Protein AF-A0A3C0IFG2-F1 (afdb_monomer_lite)

pLDDT: mean 74.78, std 10.71, range [42.38, 89.12]

Radius of gyration: 15.53 Å; chains: 1; bounding box: 32×41×39 Å

Foldseek 3Di:
DDDLVVLLVVLLVDQDDVSLQVNLVSCVVVVNDQVSVLSSVVSLLVSCCCVVVVPLVVVLPDPPQPDPVVVVVSVVSVCVRAVFPDWDWDDDPLETEIETEGADPVDQDWDKHKDWDCVCVSSHSGTYIYIYTYHDDDDD

Secondary structure (DSSP, 8-state):
---HHHHHHHHTTS-SHHHHHHHHHHHHHTT--HHHHHHHHHHHHHHHHHHH-TTHHHHTTSS----HHHHHHHHHHHTTTS-EEEEEEEEETTEEEEEEEE--TT--SPEEEEEE-GGGBTTBSSEEEEEEEESSPPP-

Sequence (140 aa):
MPKPEETIRLLLEEADWENCHLLAHLLRGMNYPKAYLKLFFERLTRLYFQEFMPDMGYHRFGCTLMDRMTFELIFKKMNEFFTVHYTQVEYANDTLTLLHGIFCEENNQTLQIDTSFDDFNGLLYPTLQVQFIIGQIPQS

Structure (mmCIF, N/CA/C/O backbone):
data_AF-A0A3C0IFG2-F1
#
_entry.id   AF-A0A3C0IFG2-F1
#
loop_
_atom_site.group_PDB
_atom_site.id
_atom_site.type_symbol
_atom_site.label_atom_id
_atom_site.label_alt_id
_atom_site.label_comp_id
_atom_site.label_asym_id
_atom_site.label_entity_id
_atom_site.label_seq_id
_atom_site.pdbx_PDB_ins_code
_atom_site.Cartn_x
_atom_site.Cartn_y
_atom_site.Cartn_z
_atom_site.occupancy
_atom_site.B_iso_or_equiv
_atom_site.auth_seq_id
_atom_site.auth_comp_id
_atom_site.auth_asym_id
_atom_site.auth_atom_id
_atom_site.pdbx_PDB_model_num
ATOM 1 N N . MET A 1 1 ? -0.069 24.812 17.533 1.00 48.47 1 MET A N 1
ATOM 2 C CA . MET A 1 1 ? 0.139 23.435 17.042 1.00 48.47 1 MET A CA 1
ATOM 3 C C . MET A 1 1 ? -0.496 23.347 15.665 1.00 48.47 1 MET A C 1
ATOM 5 O O . MET A 1 1 ? -1.622 23.829 15.553 1.00 48.47 1 MET A O 1
ATOM 9 N N . PRO A 1 2 ? 0.209 22.843 14.637 1.00 60.44 2 PRO A N 1
ATOM 10 C CA . PRO A 1 2 ? -0.395 22.597 13.328 1.00 60.44 2 PRO A CA 1
ATOM 11 C C . PRO A 1 2 ? -1.580 21.639 13.477 1.00 60.44 2 PRO A C 1
ATOM 13 O O . PRO A 1 2 ? -1.603 20.805 14.390 1.00 60.44 2 PRO A O 1
ATOM 16 N N . LYS A 1 3 ? -2.592 21.793 12.622 1.00 80.25 3 LYS A N 1
ATOM 17 C CA . LYS A 1 3 ? -3.727 20.863 12.617 1.00 80.25 3 LYS A CA 1
ATOM 18 C C . LYS A 1 3 ? -3.224 19.481 12.175 1.00 80.25 3 LYS A C 1
ATOM 20 O O . LYS A 1 3 ? -2.371 19.430 11.291 1.00 80.25 3 LYS A O 1
ATOM 25 N N . PRO A 1 4 ? -3.758 18.369 12.712 1.00 77.62 4 PRO A N 1
ATOM 26 C CA . PRO A 1 4 ? -3.339 17.020 12.316 1.00 77.62 4 PRO A CA 1
ATOM 27 C C . PRO A 1 4 ? -3.334 16.801 10.793 1.00 77.62 4 PRO A C 1
ATOM 29 O O . PRO A 1 4 ? -2.444 16.156 10.255 1.00 77.62 4 PRO A O 1
ATOM 32 N N . GLU A 1 5 ? -4.283 17.416 10.091 1.00 81.94 5 GLU A N 1
ATOM 33 C CA . GLU A 1 5 ? -4.448 17.368 8.633 1.00 81.94 5 GLU A CA 1
ATOM 34 C C . GLU A 1 5 ? -3.285 18.031 7.871 1.00 81.94 5 GLU A C 1
ATOM 36 O O . GLU A 1 5 ? -2.903 17.581 6.792 1.00 81.94 5 GLU A O 1
ATOM 41 N N . GLU A 1 6 ? -2.718 19.100 8.431 1.00 85.06 6 GLU A N 1
ATOM 42 C CA . GLU A 1 6 ? -1.582 19.834 7.867 1.00 85.06 6 GLU A CA 1
ATOM 43 C C . GLU A 1 6 ? -0.287 19.041 8.061 1.00 85.06 6 GLU A C 1
ATOM 45 O O . GLU A 1 6 ? 0.483 18.876 7.119 1.00 85.06 6 GLU A O 1
ATOM 50 N N . THR A 1 7 ? -0.107 18.442 9.242 1.00 84.75 7 THR A N 1
ATOM 51 C CA . THR A 1 7 ? 1.004 17.521 9.514 1.00 84.75 7 THR A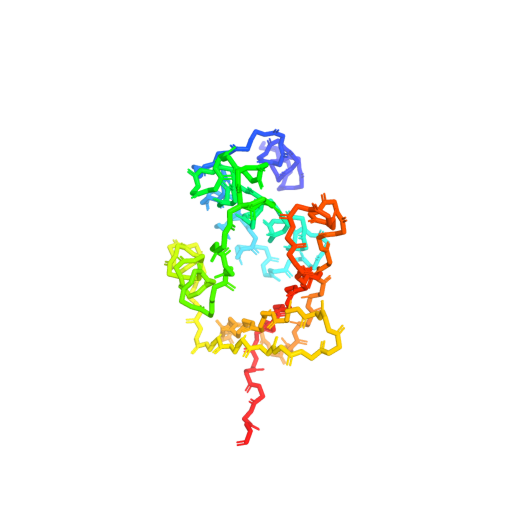 CA 1
ATOM 52 C C . THR A 1 7 ? 0.957 16.299 8.597 1.00 84.75 7 THR A C 1
ATOM 54 O O . THR A 1 7 ? 1.978 15.923 8.034 1.00 84.75 7 THR A O 1
ATOM 57 N N . ILE A 1 8 ? -0.223 15.700 8.389 1.00 85.94 8 ILE A N 1
ATOM 58 C CA . ILE A 1 8 ? -0.387 14.569 7.463 1.00 85.94 8 ILE A CA 1
ATOM 59 C C . ILE A 1 8 ? 0.029 14.957 6.044 1.00 85.94 8 ILE A C 1
ATOM 61 O O . ILE A 1 8 ? 0.716 14.185 5.382 1.00 85.94 8 ILE A O 1
ATOM 65 N N . ARG A 1 9 ? -0.367 16.144 5.571 1.00 85.06 9 ARG A N 1
ATOM 66 C CA . ARG A 1 9 ? 0.021 16.622 4.239 1.00 85.06 9 ARG A CA 1
ATOM 67 C C . ARG A 1 9 ? 1.533 16.746 4.092 1.00 85.06 9 ARG A C 1
ATOM 69 O O . ARG A 1 9 ? 2.056 16.227 3.118 1.00 85.06 9 ARG A O 1
ATOM 76 N N . LEU A 1 10 ? 2.211 17.345 5.069 1.00 86.50 10 LEU A N 1
ATOM 77 C CA . LEU A 1 10 ? 3.671 17.480 5.057 1.00 86.50 10 LEU A CA 1
ATOM 78 C C . LEU A 1 10 ? 4.370 16.111 5.045 1.00 86.50 10 LEU A C 1
ATOM 80 O O . LEU A 1 10 ? 5.267 15.880 4.244 1.00 86.50 10 LEU A O 1
ATOM 84 N N . LEU A 1 11 ? 3.905 15.157 5.858 1.00 86.75 11 LEU A N 1
ATOM 85 C CA . LEU A 1 11 ? 4.453 13.790 5.872 1.00 86.75 11 LEU A CA 1
ATOM 86 C C . LEU A 1 11 ? 4.184 13.024 4.563 1.00 86.75 11 LEU A C 1
ATOM 88 O O . LEU A 1 11 ? 4.903 12.088 4.217 1.00 86.75 11 LEU A O 1
ATOM 92 N N . LEU A 1 12 ? 3.150 13.417 3.816 1.00 82.62 12 LEU A N 1
ATOM 93 C CA . LEU A 1 12 ? 2.854 12.902 2.480 1.00 82.62 12 LEU A CA 1
ATOM 94 C C . LEU A 1 12 ? 3.670 13.594 1.369 1.00 82.62 12 LEU A C 1
ATOM 96 O O . LEU A 1 12 ? 3.577 13.16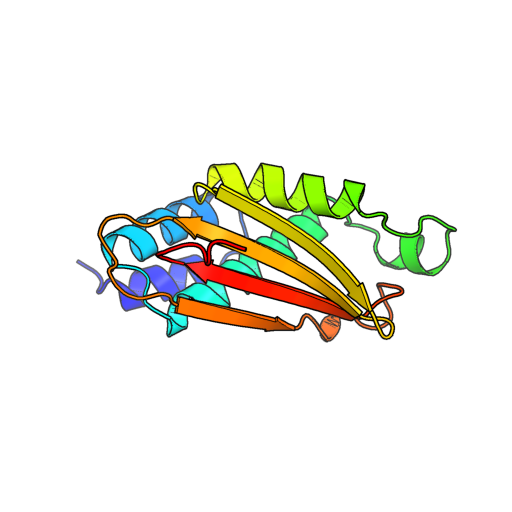8 0.217 1.00 82.62 12 LEU A O 1
ATOM 100 N N . GLU A 1 13 ? 4.502 14.596 1.656 1.00 82.44 13 GLU A N 1
ATOM 101 C CA . GLU A 1 13 ? 5.355 15.240 0.643 1.00 82.44 13 GLU A CA 1
ATOM 102 C C . GLU A 1 13 ? 6.692 14.500 0.453 1.00 82.44 13 GLU A C 1
ATOM 104 O O . GLU A 1 13 ? 7.088 14.257 -0.684 1.00 82.44 13 GLU A O 1
ATOM 109 N N . GLU A 1 14 ? 7.317 13.994 1.522 1.00 79.8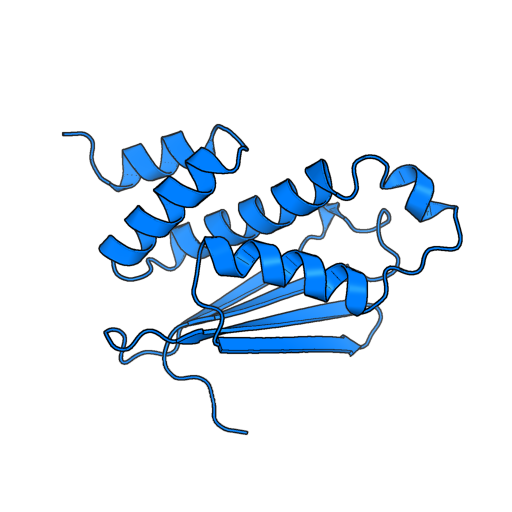8 14 GLU A N 1
ATOM 110 C CA . GLU A 1 14 ? 8.629 13.312 1.471 1.00 79.88 14 GLU A CA 1
ATOM 111 C C . GLU A 1 14 ? 8.555 11.779 1.600 1.00 79.88 14 GLU A C 1
ATOM 113 O O . GLU A 1 14 ? 8.003 11.232 2.561 1.00 79.88 14 GLU A O 1
ATOM 118 N N . ALA A 1 15 ? 8.971 11.065 0.550 1.00 72.81 15 ALA A N 1
ATOM 119 C CA . ALA A 1 15 ? 8.792 9.618 0.441 1.00 72.81 15 ALA A CA 1
ATOM 120 C C . ALA A 1 15 ? 9.940 8.870 1.129 1.00 72.81 15 ALA A C 1
ATOM 122 O O . ALA A 1 15 ? 10.879 8.421 0.478 1.00 72.81 15 ALA A O 1
ATOM 123 N N . ASP A 1 16 ? 9.844 8.735 2.448 1.00 86.00 16 ASP A N 1
ATOM 124 C CA . ASP A 1 16 ? 10.780 7.968 3.267 1.00 86.00 16 ASP A CA 1
ATOM 125 C C . ASP A 1 16 ? 10.063 7.193 4.387 1.00 86.00 16 ASP A C 1
ATOM 127 O O . ASP A 1 16 ? 8.877 7.390 4.686 1.00 86.00 16 ASP A O 1
ATOM 131 N N . TRP A 1 17 ? 10.797 6.260 4.991 1.00 84.38 17 TRP A N 1
ATOM 132 C CA . TRP A 1 17 ? 10.260 5.340 5.989 1.00 84.38 17 TRP A CA 1
ATOM 133 C C . TRP A 1 17 ? 9.959 6.001 7.330 1.00 84.38 17 TRP A C 1
ATOM 135 O O . TRP A 1 17 ? 9.018 5.587 8.006 1.00 84.38 17 TRP A O 1
ATOM 145 N N . GLU A 1 18 ? 10.716 7.025 7.718 1.00 87.69 18 GLU A N 1
ATOM 146 C CA . GLU A 1 18 ? 10.506 7.732 8.982 1.00 87.69 18 GLU A CA 1
ATOM 147 C C . GLU A 1 18 ? 9.183 8.501 8.937 1.00 87.69 18 GLU A C 1
ATOM 149 O O . GLU A 1 18 ? 8.341 8.362 9.830 1.00 87.69 18 GLU A O 1
ATOM 154 N N . ASN A 1 19 ? 8.925 9.196 7.830 1.00 88.38 19 ASN A N 1
ATOM 155 C CA . ASN A 1 19 ? 7.658 9.871 7.594 1.00 88.38 19 ASN A CA 1
ATOM 156 C C . ASN A 1 19 ? 6.483 8.888 7.489 1.00 88.38 19 ASN A C 1
ATOM 158 O O . ASN A 1 19 ? 5.396 9.178 7.998 1.00 88.38 19 ASN A O 1
ATOM 162 N N . CYS A 1 20 ? 6.689 7.687 6.934 1.00 87.00 20 CYS A N 1
ATOM 163 C CA . CYS A 1 20 ? 5.678 6.625 6.970 1.00 87.00 20 CYS A CA 1
ATOM 164 C C . CYS A 1 20 ? 5.379 6.148 8.404 1.00 87.00 20 CYS A C 1
ATOM 166 O O . CYS A 1 20 ? 4.210 5.961 8.749 1.00 87.00 20 CYS A O 1
ATOM 168 N N . HIS A 1 21 ? 6.391 5.996 9.266 1.00 85.81 21 HIS A N 1
ATOM 169 C CA . HIS A 1 21 ? 6.191 5.645 10.679 1.00 85.81 21 HIS A CA 1
ATOM 170 C C . HIS A 1 21 ? 5.389 6.718 11.418 1.00 85.81 21 HIS A C 1
ATOM 172 O O . HIS A 1 21 ? 4.397 6.410 12.086 1.00 85.81 21 HIS A O 1
ATOM 178 N N . LEU A 1 22 ? 5.778 7.984 11.268 1.00 89.12 22 LEU A N 1
ATOM 179 C CA . LEU A 1 22 ? 5.086 9.113 11.890 1.00 89.12 22 LEU A CA 1
ATOM 180 C C . LEU A 1 22 ? 3.632 9.212 11.416 1.00 89.12 22 LEU A C 1
ATOM 182 O O . LEU A 1 22 ? 2.719 9.392 12.227 1.00 89.12 22 LEU A O 1
ATOM 186 N N . LEU A 1 23 ? 3.402 9.028 10.116 1.00 88.69 23 LEU A N 1
ATOM 187 C CA . LEU A 1 23 ? 2.068 9.052 9.536 1.00 88.69 23 LEU A CA 1
ATOM 188 C C . LEU A 1 23 ? 1.204 7.896 10.062 1.00 88.69 23 LEU A C 1
ATOM 190 O O . LEU A 1 23 ? 0.064 8.131 10.454 1.00 88.69 23 LEU A O 1
ATOM 194 N N . ALA A 1 24 ? 1.742 6.678 10.175 1.00 86.62 24 ALA A N 1
ATOM 195 C CA . ALA A 1 24 ? 1.022 5.539 10.752 1.00 86.62 24 ALA A CA 1
ATOM 196 C C . ALA A 1 24 ? 0.565 5.806 12.199 1.00 86.62 24 ALA A C 1
ATOM 198 O O . ALA A 1 24 ? -0.595 5.557 12.545 1.00 86.62 24 ALA A O 1
ATOM 199 N N . HIS A 1 25 ? 1.437 6.388 13.031 1.00 86.75 25 HIS A N 1
ATOM 200 C CA . HIS A 1 25 ? 1.092 6.773 14.401 1.00 86.75 25 HIS A CA 1
ATOM 201 C C . HIS A 1 25 ? -0.016 7.831 14.460 1.00 86.75 25 HIS A C 1
ATOM 203 O O . HIS A 1 25 ? -0.949 7.696 15.257 1.00 86.75 25 HIS A O 1
ATOM 209 N N . LEU A 1 26 ? 0.047 8.856 13.604 1.00 88.88 26 LEU A N 1
ATOM 210 C 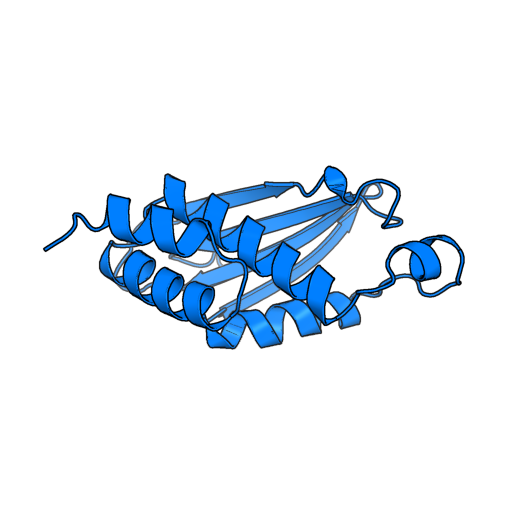CA . LEU A 1 26 ? -0.987 9.891 13.528 1.00 88.88 26 LEU A CA 1
ATOM 211 C C . LEU A 1 26 ? -2.332 9.319 13.076 1.00 88.88 26 LEU A C 1
ATOM 213 O O . LEU A 1 26 ? -3.357 9.603 13.693 1.00 88.88 26 LEU A O 1
ATOM 217 N N . LEU A 1 27 ? -2.337 8.477 12.040 1.00 86.56 27 LEU A N 1
ATOM 218 C CA . LEU A 1 27 ? -3.558 7.859 11.522 1.00 86.56 27 LEU A CA 1
ATOM 219 C C . LEU A 1 27 ? -4.221 6.949 12.553 1.00 86.56 27 LEU A C 1
ATOM 221 O O . LEU A 1 27 ? -5.444 6.982 12.686 1.00 86.56 27 LEU A O 1
ATOM 225 N N . ARG A 1 28 ? -3.427 6.199 13.326 1.00 82.19 28 ARG A N 1
ATOM 226 C CA . ARG A 1 28 ? -3.931 5.426 14.465 1.00 82.19 28 ARG A CA 1
ATOM 227 C C . ARG A 1 28 ? -4.553 6.336 15.525 1.00 82.19 28 ARG A C 1
ATOM 229 O O . ARG A 1 28 ? -5.675 6.082 15.946 1.00 82.19 28 ARG A O 1
ATOM 236 N N . GLY A 1 29 ? -3.869 7.414 15.918 1.00 83.06 29 GLY A N 1
ATOM 237 C CA . GLY A 1 29 ? -4.388 8.383 16.895 1.00 83.06 29 GLY A CA 1
ATOM 238 C C . GLY A 1 29 ? -5.660 9.112 16.440 1.00 83.06 29 GLY A C 1
ATOM 239 O O . GLY A 1 29 ? -6.441 9.568 17.269 1.00 83.06 29 GLY A O 1
ATOM 240 N N . MET A 1 30 ? -5.894 9.192 15.129 1.00 85.12 30 MET A N 1
ATOM 241 C CA . MET A 1 30 ? -7.098 9.769 14.520 1.00 85.12 30 MET A CA 1
ATOM 242 C C . MET A 1 30 ? -8.205 8.741 14.242 1.00 85.12 30 MET A C 1
ATOM 244 O O . MET A 1 30 ? -9.181 9.072 13.568 1.00 85.12 30 MET A O 1
ATOM 248 N N . ASN A 1 31 ? -8.060 7.508 14.731 1.00 79.50 31 ASN A N 1
ATOM 249 C CA . ASN A 1 31 ? -8.968 6.396 14.464 1.00 79.50 31 ASN A CA 1
ATOM 250 C C . ASN A 1 31 ? -9.200 6.151 12.962 1.00 79.50 31 ASN A C 1
ATOM 252 O O . ASN A 1 31 ? -10.332 6.055 12.488 1.00 79.50 31 ASN A O 1
ATOM 256 N N . TYR A 1 32 ? -8.107 6.027 12.208 1.00 79.44 32 TYR A N 1
ATOM 257 C CA . TYR A 1 32 ? -8.127 5.465 10.856 1.00 79.44 32 TYR A CA 1
ATOM 258 C C . TYR A 1 32 ? -9.010 6.247 9.856 1.00 79.44 32 TYR A C 1
ATOM 260 O O . TYR A 1 32 ? -9.904 5.677 9.224 1.00 79.44 32 TYR A O 1
ATOM 268 N N . PRO A 1 33 ? -8.764 7.557 9.644 1.00 83.75 33 PRO A N 1
ATOM 269 C CA . PRO A 1 33 ? -9.522 8.348 8.678 1.00 83.75 33 PRO A CA 1
ATOM 270 C C . PRO A 1 33 ? -9.309 7.828 7.244 1.00 83.75 33 PRO A C 1
ATOM 272 O O . PRO A 1 33 ? -8.215 7.927 6.682 1.00 83.75 33 PRO A O 1
ATOM 275 N N . LYS A 1 34 ? -10.381 7.310 6.623 1.00 81.31 34 LYS A N 1
ATOM 276 C CA . LYS A 1 34 ? -10.346 6.626 5.311 1.00 81.31 34 LYS A CA 1
ATOM 277 C C . LYS A 1 34 ? -9.634 7.421 4.210 1.00 81.31 34 LYS A C 1
ATOM 279 O O . LYS A 1 34 ? -8.898 6.838 3.419 1.00 81.31 34 LYS A O 1
ATOM 284 N N . ALA A 1 35 ? -9.827 8.742 4.175 1.00 83.62 35 ALA A N 1
ATOM 285 C CA . ALA A 1 35 ? -9.228 9.619 3.166 1.00 83.62 35 ALA A CA 1
ATOM 286 C C . ALA A 1 35 ? -7.689 9.598 3.188 1.00 83.62 35 ALA A C 1
ATOM 288 O O . ALA A 1 35 ? -7.064 9.635 2.132 1.00 83.62 35 ALA A O 1
ATOM 289 N N . TYR A 1 36 ? -7.082 9.505 4.373 1.00 85.69 36 TYR A N 1
ATOM 290 C CA . TYR A 1 36 ? -5.627 9.519 4.522 1.00 85.69 36 TYR A CA 1
ATOM 291 C C . TYR A 1 36 ? -5.017 8.119 4.515 1.00 85.69 36 TYR A C 1
ATOM 293 O O . TYR A 1 36 ? -3.876 7.960 4.096 1.00 85.69 36 TYR A O 1
ATOM 301 N N . LEU A 1 37 ? -5.774 7.094 4.917 1.00 83.69 37 LEU A N 1
ATOM 302 C CA . LEU A 1 37 ? -5.284 5.716 4.884 1.00 83.69 37 LEU A CA 1
ATOM 303 C C . LEU A 1 37 ? -5.010 5.213 3.475 1.00 83.69 37 LEU A C 1
ATOM 305 O O . LEU A 1 37 ? -3.994 4.562 3.259 1.00 83.69 37 LEU A O 1
ATOM 309 N N . LYS A 1 38 ? -5.878 5.546 2.513 1.00 85.12 38 LYS A N 1
ATOM 310 C CA . LYS A 1 38 ? -5.634 5.199 1.110 1.00 85.12 38 LYS A CA 1
ATOM 311 C C . LYS A 1 38 ? -4.294 5.769 0.628 1.00 85.12 38 LYS A C 1
ATOM 313 O O . LYS A 1 38 ? -3.469 5.026 0.109 1.00 85.12 38 LYS A O 1
ATOM 318 N N . LEU A 1 39 ? -4.061 7.059 0.885 1.00 86.50 39 LEU A N 1
ATOM 319 C CA . LEU A 1 39 ? -2.824 7.756 0.512 1.00 86.50 39 LEU A CA 1
ATOM 320 C C . LEU A 1 39 ? -1.595 7.173 1.216 1.00 86.50 39 LEU A C 1
ATOM 322 O O . LEU A 1 39 ? -0.539 7.018 0.608 1.00 86.50 39 LEU A O 1
ATOM 326 N N . PHE A 1 40 ? -1.735 6.836 2.498 1.00 86.06 40 PHE A N 1
ATOM 327 C CA . PHE A 1 40 ? -0.675 6.206 3.269 1.00 86.06 40 PHE A CA 1
ATOM 328 C C . PHE A 1 40 ? -0.281 4.844 2.681 1.00 86.06 40 PHE A C 1
ATOM 330 O O . PHE A 1 40 ? 0.901 4.601 2.449 1.00 86.06 40 PHE A O 1
ATOM 337 N N . PHE A 1 41 ? -1.251 3.973 2.394 1.00 82.00 41 PHE A N 1
ATOM 338 C CA . PHE A 1 41 ? -0.959 2.657 1.833 1.00 82.00 41 PHE A CA 1
ATOM 339 C C . PHE A 1 41 ? -0.394 2.740 0.414 1.00 82.00 41 PHE A C 1
ATOM 341 O O . PHE A 1 41 ? 0.578 2.054 0.115 1.00 82.00 41 PHE A O 1
ATOM 348 N N . GLU A 1 42 ? -0.933 3.624 -0.433 1.00 84.19 42 GLU A N 1
ATOM 349 C CA . GLU A 1 42 ? -0.360 3.921 -1.751 1.00 84.19 42 GLU A CA 1
ATOM 350 C C . GLU A 1 42 ? 1.120 4.293 -1.647 1.00 84.19 42 GLU A C 1
ATOM 352 O O . GLU A 1 42 ? 1.960 3.755 -2.371 1.00 84.19 42 GLU A O 1
ATOM 357 N N . ARG A 1 43 ? 1.451 5.192 -0.717 1.00 85.62 43 ARG A N 1
ATOM 358 C CA . ARG A 1 43 ? 2.828 5.618 -0.479 1.00 85.62 43 ARG A CA 1
ATOM 359 C C . ARG A 1 43 ? 3.705 4.470 0.003 1.00 85.62 43 ARG A C 1
ATOM 361 O O . ARG A 1 43 ? 4.778 4.272 -0.554 1.00 85.62 43 ARG A O 1
ATOM 368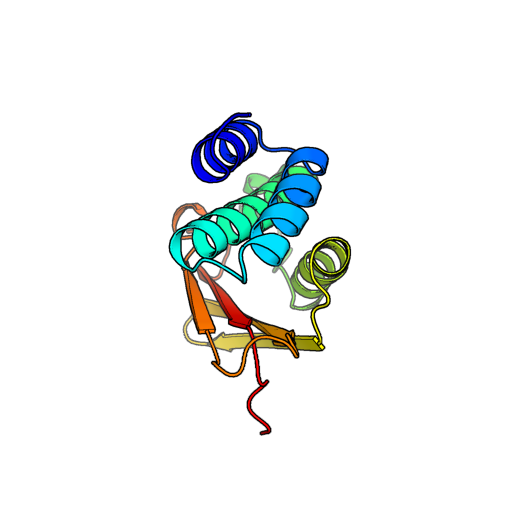 N N . LEU A 1 44 ? 3.254 3.726 1.008 1.00 82.81 44 LEU A N 1
ATOM 369 C CA . LEU A 1 44 ? 4.015 2.634 1.608 1.00 82.81 44 LEU A CA 1
ATOM 370 C C . LEU A 1 44 ? 4.365 1.562 0.569 1.00 82.81 44 LEU A C 1
ATOM 372 O O . LEU A 1 44 ? 5.514 1.135 0.476 1.00 82.81 44 LEU A O 1
ATOM 376 N N . THR A 1 45 ? 3.390 1.175 -0.258 1.00 79.88 45 THR A N 1
ATOM 377 C CA . THR A 1 45 ? 3.600 0.220 -1.349 1.00 79.88 45 THR A CA 1
ATOM 378 C C . THR A 1 45 ? 4.600 0.758 -2.376 1.00 79.88 45 THR A C 1
ATOM 380 O O . THR A 1 45 ? 5.513 0.036 -2.767 1.00 79.88 45 THR A O 1
ATOM 383 N N . ARG A 1 46 ? 4.494 2.032 -2.781 1.00 81.25 46 ARG A N 1
ATOM 384 C CA . ARG A 1 46 ? 5.442 2.659 -3.724 1.00 81.25 46 ARG A CA 1
ATOM 385 C C . ARG A 1 46 ? 6.862 2.727 -3.179 1.00 81.25 46 ARG A C 1
ATOM 387 O O . ARG A 1 46 ? 7.792 2.387 -3.903 1.00 81.25 46 ARG A O 1
ATOM 394 N N . LEU A 1 47 ? 7.017 3.157 -1.929 1.00 82.19 47 LEU A N 1
ATOM 395 C CA . LEU A 1 47 ? 8.315 3.282 -1.274 1.00 82.19 47 LEU A CA 1
ATOM 396 C C . LEU A 1 47 ? 9.021 1.925 -1.198 1.00 82.19 47 LEU A C 1
ATOM 398 O O . LEU A 1 47 ? 10.207 1.827 -1.502 1.00 82.19 47 LEU A O 1
ATOM 402 N N . TYR A 1 48 ? 8.268 0.862 -0.903 1.00 78.56 48 TYR A N 1
ATOM 403 C CA . TYR A 1 48 ? 8.805 -0.490 -0.954 1.00 78.56 48 TYR A CA 1
ATOM 404 C C . TYR A 1 48 ? 9.308 -0.851 -2.356 1.00 78.56 48 TYR A C 1
ATOM 406 O O . TYR A 1 48 ? 10.440 -1.307 -2.506 1.00 78.56 48 TYR A O 1
ATOM 414 N N . PHE A 1 49 ? 8.487 -0.655 -3.393 1.00 76.38 49 PHE A N 1
ATOM 415 C CA . PHE A 1 49 ? 8.909 -0.965 -4.761 1.00 76.38 49 PHE A CA 1
ATOM 416 C C . PHE A 1 49 ? 10.139 -0.154 -5.178 1.00 76.38 49 PHE A C 1
ATOM 418 O O . PHE A 1 49 ? 11.003 -0.682 -5.864 1.00 76.38 49 PHE A O 1
ATOM 425 N N . GLN A 1 50 ? 10.264 1.096 -4.735 1.00 78.12 50 GLN A N 1
ATOM 426 C CA . GLN A 1 50 ? 11.445 1.913 -5.013 1.00 78.12 50 GLN A CA 1
ATOM 427 C C . GLN A 1 50 ? 12.715 1.378 -4.339 1.00 78.12 50 GLN A C 1
ATOM 429 O O . GLN A 1 50 ? 13.762 1.340 -4.981 1.00 78.12 50 GLN A O 1
ATOM 434 N N . GLU A 1 51 ? 12.646 0.961 -3.073 1.00 77.12 51 GLU A N 1
ATOM 435 C CA . GLU A 1 51 ? 13.825 0.481 -2.340 1.00 77.12 51 GLU A CA 1
ATOM 436 C C . GLU A 1 51 ? 14.239 -0.935 -2.755 1.00 77.12 51 GLU A C 1
ATOM 438 O O . GLU A 1 51 ? 15.423 -1.210 -2.952 1.00 77.12 51 GLU A O 1
ATOM 443 N N . PHE A 1 52 ? 13.270 -1.838 -2.894 1.00 71.50 52 PHE A N 1
ATOM 444 C CA . PHE A 1 52 ? 13.533 -3.266 -3.084 1.00 71.50 52 PHE A CA 1
ATOM 445 C C . PHE A 1 52 ? 13.411 -3.718 -4.541 1.00 71.50 52 PHE A C 1
ATOM 447 O O . PHE A 1 52 ? 13.865 -4.811 -4.877 1.00 71.50 52 PHE A O 1
ATOM 454 N N . MET A 1 53 ? 12.837 -2.884 -5.414 1.00 70.69 53 MET A N 1
ATOM 455 C CA . MET A 1 53 ? 12.770 -3.110 -6.861 1.00 70.69 53 MET A CA 1
ATOM 456 C C . MET A 1 53 ? 13.209 -1.867 -7.665 1.00 70.69 53 MET A C 1
ATOM 458 O O . MET A 1 53 ? 12.471 -1.402 -8.538 1.00 70.69 53 MET A O 1
ATOM 462 N N . PRO A 1 54 ? 14.421 -1.327 -7.424 1.00 65.88 54 PRO A N 1
ATOM 463 C CA . PRO A 1 54 ? 14.883 -0.102 -8.080 1.00 65.88 54 PRO A CA 1
ATOM 464 C C . PRO A 1 54 ? 14.997 -0.241 -9.611 1.00 65.88 54 PRO A C 1
ATOM 466 O O . PRO A 1 54 ? 14.813 0.740 -10.328 1.00 65.88 54 PRO A O 1
ATOM 469 N N . ASP A 1 55 ? 15.214 -1.461 -10.122 1.00 65.12 55 ASP A N 1
ATOM 470 C CA . ASP A 1 55 ? 15.339 -1.773 -11.552 1.00 65.12 55 ASP A CA 1
ATOM 471 C C . ASP A 1 55 ? 14.116 -2.530 -12.106 1.00 65.12 55 ASP A C 1
ATOM 473 O O . ASP A 1 55 ? 14.226 -3.583 -12.739 1.00 65.12 55 ASP A O 1
ATOM 477 N N . MET A 1 56 ? 12.911 -1.982 -11.930 1.00 62.53 56 MET A N 1
ATOM 478 C CA . MET A 1 56 ? 11.679 -2.560 -12.505 1.00 62.53 56 MET A CA 1
ATOM 479 C C . MET A 1 56 ? 11.757 -2.794 -14.026 1.00 62.53 56 MET A C 1
ATOM 481 O O . MET A 1 56 ? 11.161 -3.733 -14.551 1.00 62.53 56 MET A O 1
ATOM 485 N N . GLY A 1 57 ? 12.556 -1.997 -14.746 1.00 57.03 57 GLY A N 1
ATOM 486 C CA . GLY A 1 57 ? 12.832 -2.207 -16.171 1.00 57.03 57 GLY A CA 1
ATOM 487 C C . GLY A 1 57 ? 13.624 -3.486 -16.479 1.00 57.03 57 GLY A C 1
ATOM 488 O O . GLY A 1 57 ? 13.423 -4.074 -17.538 1.00 57.03 57 GLY A O 1
ATOM 489 N N . TYR A 1 58 ? 14.477 -3.956 -15.564 1.00 57.88 58 TYR A N 1
ATOM 490 C CA . TYR A 1 58 ? 15.188 -5.233 -15.686 1.00 57.88 58 TYR A CA 1
ATOM 491 C C . TYR A 1 58 ? 14.234 -6.418 -15.473 1.00 57.88 58 TYR A C 1
ATOM 493 O O . TYR A 1 58 ? 14.263 -7.391 -16.229 1.00 57.88 58 TYR A O 1
ATOM 501 N N . HIS A 1 59 ? 13.309 -6.291 -14.518 1.00 55.50 59 HIS A N 1
ATOM 502 C CA . HIS A 1 59 ? 12.258 -7.281 -14.255 1.00 55.50 59 HIS A CA 1
ATOM 503 C C . HIS A 1 59 ? 11.213 -7.386 -15.380 1.00 55.50 59 HIS A C 1
ATOM 505 O O . HIS A 1 59 ? 10.573 -8.423 -15.526 1.00 55.50 59 HIS A O 1
ATOM 511 N N . ARG A 1 60 ? 11.085 -6.359 -16.233 1.00 52.62 60 ARG A N 1
ATOM 512 C CA . ARG A 1 60 ? 10.230 -6.384 -17.433 1.00 52.62 60 ARG A CA 1
ATOM 513 C C . ARG A 1 60 ? 10.725 -7.355 -18.516 1.00 52.62 60 ARG A C 1
ATOM 515 O O . ARG A 1 60 ? 9.920 -7.846 -19.304 1.00 52.62 60 ARG A O 1
ATOM 522 N N . PHE A 1 61 ? 12.037 -7.602 -18.587 1.00 51.00 61 PHE A N 1
ATOM 523 C CA . PHE A 1 61 ? 12.665 -8.408 -19.647 1.00 51.00 61 PHE A CA 1
ATOM 524 C C . PHE A 1 61 ? 13.360 -9.678 -19.136 1.00 51.00 61 PHE A C 1
ATOM 526 O O . PHE A 1 61 ? 13.597 -10.598 -19.918 1.00 51.00 61 PHE A O 1
ATOM 533 N N . GLY A 1 62 ? 13.686 -9.747 -17.843 1.00 45.56 62 GLY A N 1
ATOM 534 C CA . GLY A 1 62 ? 14.236 -10.931 -17.191 1.00 45.56 62 GLY A CA 1
ATOM 535 C C . GLY A 1 62 ? 13.138 -11.782 -16.560 1.00 45.56 62 GLY A C 1
ATOM 536 O O . GLY A 1 62 ? 12.239 -11.263 -15.917 1.00 45.56 62 GLY A O 1
ATOM 537 N N . CYS A 1 63 ? 13.241 -13.101 -16.703 1.00 42.38 63 CYS A N 1
ATOM 538 C CA . CYS A 1 63 ? 12.323 -14.139 -16.220 1.00 42.38 63 CYS A CA 1
ATOM 539 C C . CYS A 1 63 ? 12.092 -14.211 -14.687 1.00 42.38 63 CYS A C 1
ATOM 541 O O . CYS A 1 63 ? 11.817 -15.292 -14.169 1.00 42.38 63 CYS A O 1
ATOM 543 N N . THR A 1 64 ? 12.211 -13.118 -13.932 1.00 49.53 64 THR A N 1
ATOM 544 C CA . THR A 1 64 ? 11.753 -13.056 -12.538 1.00 49.53 64 THR A CA 1
ATOM 545 C C . THR A 1 64 ? 10.275 -12.695 -12.539 1.00 49.53 64 THR A C 1
ATOM 547 O O . THR A 1 64 ? 9.888 -11.543 -12.374 1.00 49.53 64 THR A O 1
ATOM 550 N N . LEU A 1 65 ? 9.427 -13.705 -12.750 1.00 52.69 65 LEU A N 1
ATOM 551 C CA . LEU A 1 65 ? 8.039 -13.620 -12.308 1.00 52.69 65 LEU A CA 1
ATOM 552 C C . LEU A 1 65 ? 8.089 -13.265 -10.821 1.00 52.69 65 LEU A C 1
ATOM 554 O O . LEU A 1 65 ? 8.604 -14.060 -10.036 1.00 52.69 65 LEU A O 1
ATOM 558 N N . MET A 1 66 ? 7.628 -12.069 -10.447 1.00 59.28 66 MET A N 1
ATOM 559 C CA . MET A 1 66 ? 7.422 -11.753 -9.038 1.00 59.28 66 MET A CA 1
ATOM 560 C C . MET A 1 66 ? 6.448 -12.782 -8.491 1.00 59.28 66 MET A C 1
ATOM 562 O O . MET A 1 66 ? 5.264 -12.805 -8.837 1.00 59.28 66 MET A O 1
ATOM 566 N N . ASP A 1 67 ? 6.987 -13.687 -7.699 1.00 58.28 67 ASP A N 1
ATOM 567 C CA . ASP A 1 67 ? 6.225 -14.734 -7.071 1.00 58.28 67 ASP A CA 1
ATOM 568 C C . ASP A 1 67 ? 5.541 -14.195 -5.815 1.00 58.28 67 ASP A C 1
ATOM 570 O O . ASP A 1 67 ? 5.826 -13.108 -5.306 1.00 58.28 67 ASP A O 1
ATOM 574 N N . ARG A 1 68 ? 4.623 -14.994 -5.283 1.00 61.31 68 ARG A N 1
ATOM 575 C CA . ARG A 1 68 ? 3.941 -14.728 -4.016 1.00 61.31 68 ARG A CA 1
ATOM 576 C C . ARG A 1 68 ? 4.908 -14.340 -2.881 1.00 61.31 68 ARG A C 1
ATOM 578 O O . ARG A 1 68 ? 4.556 -13.506 -2.053 1.00 61.31 68 ARG A O 1
ATOM 585 N N . MET A 1 69 ? 6.117 -14.905 -2.863 1.00 64.69 69 MET A N 1
ATOM 586 C CA . MET A 1 69 ? 7.128 -14.663 -1.831 1.00 64.69 69 MET A CA 1
ATOM 587 C C . MET A 1 69 ? 7.660 -13.222 -1.857 1.00 64.69 69 MET A C 1
ATOM 589 O O . MET A 1 69 ? 7.881 -12.626 -0.804 1.00 64.69 69 MET A O 1
ATOM 593 N N . THR A 1 70 ? 7.801 -12.628 -3.045 1.00 67.31 70 THR A N 1
ATOM 594 C CA . THR A 1 70 ? 8.185 -11.213 -3.208 1.00 67.31 70 THR A CA 1
ATOM 595 C C . THR A 1 70 ? 7.187 -10.281 -2.519 1.00 67.31 70 THR A C 1
ATOM 597 O O . THR A 1 70 ? 7.570 -9.335 -1.829 1.00 67.31 70 THR A O 1
ATOM 600 N N . PHE A 1 71 ? 5.900 -10.594 -2.639 1.00 66.06 71 PHE A N 1
ATOM 601 C CA . PHE A 1 71 ? 4.833 -9.835 -2.000 1.00 66.06 71 PH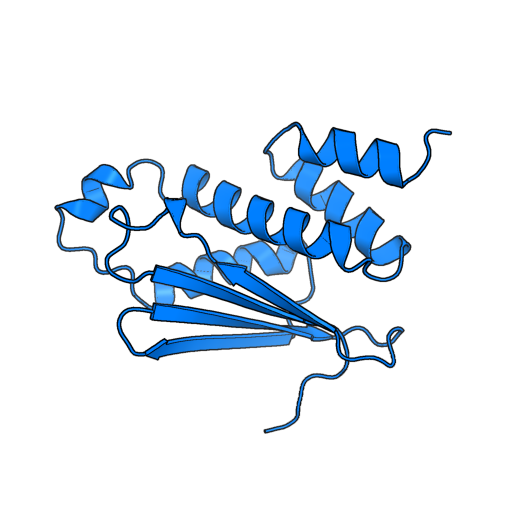E A CA 1
ATOM 602 C C . PHE A 1 71 ? 4.792 -10.065 -0.488 1.00 66.06 71 PHE A C 1
ATOM 604 O O . PHE A 1 71 ? 4.687 -9.108 0.269 1.00 66.06 71 PHE A O 1
ATOM 611 N N . GLU A 1 72 ? 4.996 -11.295 -0.014 1.00 66.25 72 GLU A N 1
ATOM 612 C CA . GLU A 1 72 ? 5.100 -11.594 1.423 1.00 66.25 72 GLU A CA 1
ATOM 613 C C . GLU A 1 72 ? 6.188 -10.767 2.145 1.00 66.25 72 GLU A C 1
ATOM 615 O O . GLU A 1 72 ? 6.003 -10.376 3.303 1.00 66.25 72 GLU A O 1
ATOM 620 N N . LEU A 1 73 ? 7.279 -10.410 1.457 1.00 68.62 73 LEU A N 1
ATOM 621 C CA . LEU A 1 73 ? 8.318 -9.517 1.986 1.00 68.62 73 LEU A CA 1
ATOM 622 C C . LEU A 1 73 ? 7.862 -8.050 2.100 1.00 68.62 73 LEU A C 1
ATOM 624 O O . LEU A 1 73 ? 8.167 -7.418 3.118 1.00 68.62 73 LEU A O 1
ATOM 628 N N . ILE A 1 74 ? 7.062 -7.550 1.142 1.00 65.50 74 ILE A N 1
ATOM 629 C CA . ILE A 1 74 ? 6.372 -6.242 1.236 1.00 65.50 74 ILE A CA 1
ATOM 630 C C . ILE A 1 74 ? 5.619 -6.164 2.560 1.00 65.50 74 ILE A C 1
ATOM 632 O O . ILE A 1 74 ? 5.714 -5.186 3.304 1.00 65.50 74 ILE A O 1
ATOM 636 N N . PHE A 1 75 ? 4.932 -7.248 2.906 1.00 65.56 75 PHE A N 1
ATOM 637 C CA . PHE A 1 75 ? 4.041 -7.292 4.062 1.00 65.56 75 PHE A CA 1
ATOM 638 C C . PHE A 1 75 ? 4.772 -7.441 5.383 1.00 65.56 75 PHE A C 1
ATOM 640 O O . PHE A 1 75 ? 4.361 -6.852 6.383 1.00 65.56 75 PHE A O 1
ATOM 647 N N . LYS A 1 76 ? 5.899 -8.156 5.403 1.00 68.06 76 LYS A N 1
ATOM 648 C CA . LYS A 1 76 ? 6.751 -8.185 6.593 1.00 68.06 76 LYS A CA 1
ATOM 649 C C . LYS A 1 76 ? 7.257 -6.786 6.948 1.00 68.06 76 LYS A C 1
ATOM 651 O O . LYS A 1 76 ? 7.333 -6.468 8.130 1.00 68.06 76 LYS A O 1
ATOM 656 N N . LYS A 1 77 ? 7.537 -5.947 5.946 1.00 69.12 77 LYS A N 1
ATOM 657 C CA . LYS A 1 77 ? 7.872 -4.535 6.159 1.00 69.12 77 LYS A CA 1
ATOM 658 C C . LYS A 1 77 ? 6.673 -3.724 6.646 1.00 69.12 77 LYS A C 1
ATOM 660 O O . LYS A 1 77 ? 6.814 -2.958 7.590 1.00 69.12 77 LYS A O 1
ATOM 665 N N . MET A 1 78 ? 5.478 -3.950 6.097 1.00 69.00 78 MET A N 1
ATOM 666 C CA . MET A 1 78 ? 4.246 -3.308 6.585 1.00 69.00 78 MET A CA 1
ATOM 667 C C . MET A 1 78 ? 3.949 -3.583 8.068 1.00 69.00 78 MET A C 1
ATOM 669 O O . MET A 1 78 ? 3.414 -2.705 8.748 1.00 69.00 78 MET A O 1
ATOM 673 N N . ASN A 1 79 ? 4.340 -4.757 8.579 1.00 70.31 79 ASN A N 1
ATOM 674 C CA . ASN A 1 79 ? 4.206 -5.112 9.995 1.00 70.31 79 ASN A CA 1
ATOM 675 C C . ASN A 1 79 ? 4.979 -4.193 10.955 1.00 70.31 79 ASN A C 1
ATOM 677 O O . ASN A 1 79 ? 4.655 -4.142 12.140 1.00 70.31 79 ASN A O 1
ATOM 681 N N . GLU A 1 80 ? 5.975 -3.450 10.464 1.00 71.69 80 GLU A N 1
ATOM 682 C CA . GLU A 1 80 ? 6.687 -2.437 11.252 1.00 71.69 80 GLU A CA 1
ATOM 683 C C . GLU A 1 80 ? 5.817 -1.187 11.508 1.00 71.69 80 GLU A C 1
ATOM 685 O O . GLU A 1 80 ? 6.084 -0.430 12.440 1.00 71.69 80 GLU A O 1
ATOM 690 N N . PHE A 1 81 ? 4.755 -0.983 10.717 1.00 70.50 81 PHE A N 1
ATOM 691 C CA . PHE A 1 81 ? 3.890 0.204 10.751 1.00 70.50 81 PHE A CA 1
ATOM 692 C C . PHE A 1 81 ? 2.490 -0.100 11.297 1.00 70.50 81 PHE A C 1
ATOM 694 O O . PHE A 1 81 ? 1.936 0.683 12.067 1.00 70.50 81 PHE A O 1
ATOM 701 N N . PHE A 1 82 ? 1.917 -1.245 10.914 1.00 70.69 82 PHE A N 1
ATOM 702 C CA . PHE A 1 82 ? 0.608 -1.718 11.368 1.00 70.69 82 PHE A CA 1
ATOM 703 C C . PHE A 1 82 ? 0.732 -3.170 11.779 1.00 70.69 82 PHE A C 1
ATOM 705 O O . PHE A 1 82 ? 1.371 -3.948 11.088 1.00 70.69 82 PHE A O 1
ATOM 712 N N . THR A 1 83 ? 0.062 -3.578 12.852 1.00 73.31 83 THR A N 1
ATOM 713 C CA . THR A 1 83 ? -0.057 -5.005 13.152 1.00 73.31 83 THR A CA 1
ATOM 714 C C . THR A 1 83 ? -0.991 -5.641 12.121 1.00 73.31 83 THR A C 1
ATOM 716 O O . THR A 1 83 ? -2.215 -5.565 12.247 1.00 73.31 83 THR A O 1
ATOM 719 N N . VAL A 1 84 ? -0.430 -6.240 11.069 1.00 74.62 84 VAL A N 1
ATOM 720 C CA . VAL A 1 84 ? -1.194 -6.999 10.078 1.00 74.62 84 VAL A CA 1
ATOM 721 C C . VAL A 1 84 ? -1.441 -8.390 10.653 1.00 74.62 84 VAL A C 1
ATOM 723 O O . VAL A 1 84 ? -0.520 -9.129 10.985 1.00 74.62 84 VAL A O 1
ATOM 726 N N . HIS A 1 85 ? -2.711 -8.732 10.811 1.00 75.81 85 HIS A N 1
ATOM 727 C CA . HIS A 1 85 ? -3.168 -9.967 11.446 1.00 75.81 85 HIS A CA 1
ATOM 728 C C . HIS A 1 85 ? -3.424 -11.077 10.432 1.00 75.81 85 HIS A C 1
ATOM 730 O O . HIS A 1 85 ? -3.343 -12.258 10.757 1.00 75.81 85 HIS A O 1
ATOM 736 N N . TYR A 1 86 ? -3.744 -10.696 9.199 1.00 76.62 86 TYR A N 1
ATOM 737 C CA . TYR A 1 86 ? -4.015 -11.626 8.120 1.00 76.62 86 TYR A CA 1
ATOM 738 C C . TYR A 1 86 ? -3.492 -11.064 6.808 1.00 76.62 86 TYR A C 1
ATOM 740 O O . TYR A 1 86 ? -3.583 -9.861 6.563 1.00 76.62 86 TYR A O 1
ATOM 748 N N . THR A 1 87 ? -2.944 -11.930 5.963 1.00 74.88 87 THR A N 1
ATOM 749 C CA . THR A 1 87 ? -2.619 -11.580 4.585 1.00 74.88 87 THR A CA 1
ATOM 750 C C . THR A 1 87 ? -3.016 -12.702 3.644 1.00 74.88 87 THR A C 1
ATOM 752 O O . THR A 1 87 ? -2.710 -13.867 3.901 1.00 74.88 87 THR A O 1
ATOM 755 N N . GLN A 1 88 ? -3.646 -12.331 2.535 1.00 79.25 88 GLN A N 1
ATOM 756 C CA . GLN A 1 88 ? -3.927 -13.216 1.416 1.00 79.25 88 GLN A CA 1
ATOM 757 C C . GLN A 1 88 ? -3.311 -12.645 0.148 1.00 79.25 88 GLN A C 1
ATOM 759 O O . GLN A 1 88 ? -3.362 -11.442 -0.093 1.00 79.25 88 GLN A O 1
ATOM 764 N N . VAL A 1 89 ? -2.757 -13.528 -0.672 1.00 75.81 89 VAL A N 1
ATOM 765 C CA . VAL A 1 89 ? -2.322 -13.201 -2.026 1.00 75.81 89 VAL A CA 1
ATOM 766 C C . VAL A 1 89 ? -3.198 -14.006 -2.970 1.00 75.81 89 VAL A C 1
ATOM 768 O O . VAL A 1 89 ? -3.194 -15.238 -2.913 1.00 75.81 89 VAL A O 1
ATOM 771 N N . GLU A 1 90 ? -3.954 -13.319 -3.814 1.00 81.19 90 GLU A N 1
ATOM 772 C CA . GLU A 1 90 ? -4.796 -13.919 -4.841 1.00 81.19 90 GLU A CA 1
ATOM 773 C C . GLU A 1 90 ? -4.284 -13.517 -6.219 1.00 81.19 90 GLU A C 1
ATOM 775 O O . GLU A 1 90 ? -3.924 -12.367 -6.451 1.00 81.19 90 GLU A O 1
ATOM 780 N N . TYR A 1 91 ? -4.257 -14.472 -7.144 1.00 77.69 91 TYR A N 1
ATOM 781 C CA . TYR A 1 91 ? -3.932 -14.218 -8.541 1.00 77.69 91 TYR A CA 1
ATOM 782 C C . TYR A 1 91 ? -5.106 -14.671 -9.402 1.00 77.69 91 TYR A C 1
ATOM 784 O O . TYR A 1 91 ? -5.416 -15.863 -9.449 1.00 77.69 91 TYR A O 1
ATOM 792 N N . ALA A 1 92 ? -5.767 -13.728 -10.067 1.00 81.25 92 ALA A N 1
ATOM 793 C CA . ALA A 1 92 ? -6.903 -13.999 -10.938 1.00 81.25 92 ALA A CA 1
ATOM 794 C C . ALA A 1 92 ? -6.986 -12.943 -12.044 1.00 81.25 92 ALA A C 1
ATOM 796 O O . ALA A 1 92 ? -6.801 -11.761 -11.780 1.00 81.25 92 ALA A O 1
ATOM 797 N N . ASN A 1 93 ? -7.312 -13.357 -13.274 1.00 82.75 93 ASN A N 1
ATOM 798 C CA . ASN A 1 93 ? -7.529 -12.451 -14.415 1.00 82.75 93 ASN A CA 1
ATOM 799 C C . ASN A 1 93 ? -6.380 -11.441 -14.630 1.00 82.75 93 ASN A C 1
ATOM 801 O O . ASN A 1 93 ? -6.622 -10.237 -14.688 1.00 82.75 93 ASN A O 1
ATOM 805 N N . ASP A 1 94 ? -5.133 -11.924 -14.661 1.00 77.38 94 ASP A N 1
ATOM 806 C CA . ASP A 1 94 ? -3.917 -11.097 -14.783 1.00 77.38 94 ASP A CA 1
ATOM 807 C C . ASP A 1 94 ? -3.789 -9.995 -13.714 1.00 77.38 94 ASP A C 1
ATOM 809 O O . ASP A 1 94 ? -3.034 -9.037 -13.863 1.00 77.38 94 ASP A O 1
ATOM 813 N N . THR A 1 95 ? -4.515 -10.137 -12.607 1.00 78.75 95 THR A N 1
ATOM 814 C CA . THR A 1 95 ? -4.485 -9.233 -11.464 1.00 78.75 95 THR A CA 1
ATOM 815 C C . THR A 1 95 ? -3.967 -9.991 -10.259 1.00 78.75 95 THR A C 1
ATOM 817 O O . THR A 1 95 ? -4.428 -11.089 -9.937 1.00 78.75 95 THR A O 1
ATOM 820 N N . LEU A 1 96 ? -2.993 -9.391 -9.590 1.00 78.38 96 LEU A N 1
ATOM 821 C CA . LEU A 1 96 ? -2.547 -9.827 -8.286 1.00 78.38 96 LEU A CA 1
ATOM 822 C C . LEU A 1 96 ? -3.217 -8.954 -7.230 1.00 78.38 96 LEU A C 1
ATOM 824 O O . LEU A 1 96 ? -2.954 -7.753 -7.163 1.00 78.38 96 LEU A O 1
ATOM 828 N N . THR A 1 97 ? -4.046 -9.572 -6.397 1.00 82.94 97 THR A N 1
ATOM 829 C CA . THR A 1 97 ? -4.716 -8.920 -5.276 1.00 82.94 97 THR A CA 1
ATOM 830 C C . THR A 1 97 ? -4.030 -9.298 -3.976 1.00 82.94 97 THR A C 1
ATOM 832 O O . THR A 1 97 ? -3.830 -10.474 -3.666 1.00 82.94 97 THR A O 1
ATOM 835 N N . LEU A 1 98 ? -3.688 -8.284 -3.196 1.00 77.38 98 LEU A N 1
ATOM 836 C CA . LEU A 1 98 ? -3.075 -8.418 -1.887 1.00 77.38 98 LEU A CA 1
ATOM 837 C C . LEU A 1 98 ? -4.080 -7.960 -0.845 1.00 77.38 98 LEU A C 1
ATOM 839 O O . LEU A 1 98 ? -4.408 -6.780 -0.788 1.00 77.38 98 LEU A O 1
ATOM 843 N N . LEU A 1 99 ? -4.592 -8.887 -0.050 1.00 80.12 99 LEU A N 1
ATOM 844 C CA . LEU A 1 99 ? -5.558 -8.592 0.997 1.00 80.12 99 LEU A CA 1
ATOM 845 C C . LEU A 1 99 ? -4.853 -8.535 2.348 1.00 80.12 99 LEU A C 1
ATOM 847 O O . LEU A 1 99 ? -4.202 -9.502 2.734 1.00 80.12 99 LEU A O 1
ATOM 851 N N . HIS A 1 100 ? -5.035 -7.450 3.096 1.00 78.12 100 HIS A N 1
ATOM 852 C CA . HIS A 1 100 ? -4.458 -7.258 4.426 1.00 78.12 100 HIS A CA 1
ATOM 853 C C . HIS A 1 100 ? -5.535 -7.003 5.469 1.00 78.12 100 HIS A C 1
ATOM 855 O O . HIS A 1 100 ? -6.257 -6.014 5.393 1.00 78.12 100 HIS A O 1
ATOM 861 N N . GLY A 1 101 ? -5.598 -7.861 6.484 1.00 78.94 101 GLY A N 1
ATOM 862 C CA . GLY A 1 101 ? -6.418 -7.654 7.672 1.00 78.94 101 GLY A CA 1
ATOM 863 C C . GLY A 1 101 ? -5.624 -6.950 8.768 1.00 78.94 101 GLY A C 1
ATOM 864 O O . GLY A 1 101 ? -4.651 -7.506 9.273 1.00 78.94 101 GLY A O 1
ATOM 865 N N . ILE A 1 102 ? -6.044 -5.755 9.169 1.00 77.88 102 ILE A N 1
ATOM 866 C CA . ILE A 1 102 ? -5.498 -5.004 10.303 1.00 77.88 102 ILE A CA 1
ATOM 867 C C . ILE A 1 102 ? -6.571 -4.975 11.390 1.00 77.88 102 ILE A C 1
ATOM 869 O O . ILE A 1 102 ? -7.585 -4.291 11.260 1.00 77.88 102 ILE A O 1
ATOM 873 N N . PHE A 1 103 ? -6.367 -5.716 12.475 1.00 72.81 103 PHE A N 1
ATOM 874 C CA . PHE A 1 103 ? -7.306 -5.692 13.588 1.00 72.81 103 PHE A CA 1
ATOM 875 C C . PHE A 1 103 ? -7.138 -4.410 14.405 1.00 72.81 103 PHE A C 1
ATOM 877 O O . PHE A 1 103 ? -6.024 -3.997 14.736 1.00 72.81 103 PHE A O 1
ATOM 884 N N . CYS A 1 104 ? -8.263 -3.789 14.741 1.00 69.94 104 CYS A N 1
ATOM 885 C CA . CYS A 1 104 ? -8.319 -2.647 15.636 1.00 69.94 104 CYS A CA 1
ATOM 886 C C . CYS A 1 104 ? -9.471 -2.851 16.622 1.00 69.94 104 CYS A C 1
ATOM 888 O O . CYS A 1 104 ? -10.632 -2.771 16.233 1.00 69.94 104 CYS A O 1
ATOM 890 N N . GLU A 1 105 ? -9.139 -3.105 17.891 1.00 64.62 105 GLU A N 1
ATOM 891 C CA . GLU A 1 105 ? -10.118 -3.337 18.970 1.00 64.62 105 GLU A CA 1
ATOM 892 C C . GLU A 1 105 ? -11.029 -2.133 19.221 1.00 64.62 105 GLU A C 1
ATOM 894 O O . GLU A 1 105 ? -12.184 -2.290 19.604 1.00 64.62 105 GLU A O 1
ATOM 899 N N . GLU A 1 106 ? -10.517 -0.926 18.987 1.00 65.88 106 GLU A N 1
ATOM 900 C CA . GLU A 1 106 ? -11.234 0.327 19.232 1.00 65.88 106 GLU A CA 1
ATOM 901 C C . GLU A 1 106 ? -12.256 0.646 18.130 1.00 65.88 106 GLU A C 1
ATOM 903 O O . GLU A 1 106 ? -13.120 1.506 18.316 1.00 65.88 106 GLU A O 1
ATOM 908 N N . ASN A 1 107 ? -12.189 -0.048 16.987 1.00 62.50 107 ASN A N 1
ATOM 909 C CA . ASN A 1 107 ? -13.013 0.240 15.824 1.00 62.50 107 ASN A CA 1
ATOM 910 C C . ASN A 1 107 ? -14.036 -0.883 15.592 1.00 62.50 107 ASN A C 1
ATOM 912 O O . ASN A 1 107 ? -13.741 -1.924 15.009 1.00 62.50 107 ASN A O 1
ATOM 916 N N . ASN A 1 108 ? -15.282 -0.642 16.011 1.00 63.41 108 ASN A N 1
ATOM 917 C CA . ASN A 1 108 ? -16.411 -1.567 15.814 1.00 63.41 108 ASN A CA 1
ATOM 918 C C . ASN A 1 108 ? -16.884 -1.666 14.349 1.00 63.41 108 ASN A C 1
ATOM 920 O O . ASN A 1 108 ? -17.879 -2.331 14.066 1.00 63.41 108 ASN A O 1
ATOM 924 N N . GLN A 1 109 ? -16.221 -0.974 13.422 1.00 68.69 109 GLN A N 1
ATOM 925 C CA . GLN A 1 109 ? -16.555 -0.959 12.003 1.00 68.69 109 GLN A CA 1
ATOM 926 C C . GLN A 1 109 ? -15.427 -1.582 11.190 1.00 68.69 109 GLN A C 1
ATOM 928 O O . GLN A 1 109 ? -14.258 -1.250 11.378 1.00 68.69 109 GLN A O 1
ATOM 933 N N . THR A 1 110 ? -15.796 -2.448 10.250 1.00 78.00 110 THR A N 1
ATOM 934 C CA . THR A 1 110 ? -14.876 -2.944 9.230 1.00 78.00 110 THR A CA 1
ATOM 935 C C . THR A 1 110 ? -14.760 -1.904 8.116 1.00 78.00 110 THR A C 1
ATOM 937 O O . THR A 1 110 ? -15.741 -1.575 7.447 1.00 78.00 110 THR A O 1
ATOM 940 N N . LEU A 1 111 ? -13.560 -1.368 7.919 1.00 81.06 111 LEU A N 1
ATOM 941 C CA . LEU A 1 111 ? -13.228 -0.434 6.851 1.00 81.06 111 LEU A CA 1
ATOM 942 C C . LEU A 1 111 ? -12.477 -1.180 5.755 1.00 81.06 111 LEU A C 1
ATOM 944 O O . LEU A 1 111 ? -11.391 -1.695 5.997 1.00 81.06 111 LEU A O 1
ATOM 948 N N . GLN A 1 112 ? -13.034 -1.184 4.547 1.00 85.62 112 GLN A N 1
ATOM 949 C CA . GLN A 1 112 ? -12.338 -1.658 3.356 1.00 85.62 112 GLN A CA 1
ATOM 950 C C . GLN A 1 112 ? -11.760 -0.477 2.566 1.00 85.62 112 GLN A C 1
ATOM 952 O O . GLN A 1 112 ? -12.442 0.535 2.326 1.00 85.62 112 GLN A O 1
ATOM 957 N N . ILE A 1 113 ? -10.488 -0.605 2.196 1.00 84.31 113 ILE A N 1
ATOM 958 C CA . ILE A 1 113 ? -9.727 0.354 1.400 1.00 84.31 113 ILE A CA 1
ATOM 959 C C . ILE A 1 113 ? -9.089 -0.394 0.240 1.00 84.31 113 ILE A C 1
ATOM 961 O O . ILE A 1 113 ? -8.222 -1.235 0.452 1.00 84.31 113 ILE A O 1
ATOM 965 N N . ASP A 1 114 ? -9.495 -0.031 -0.970 1.00 85.88 114 ASP A N 1
ATOM 966 C CA . ASP A 1 114 ? -8.986 -0.622 -2.200 1.00 85.88 114 ASP A CA 1
ATOM 967 C C . ASP A 1 114 ? -8.085 0.375 -2.936 1.00 85.88 114 ASP A C 1
ATOM 969 O O . ASP A 1 114 ? -8.432 1.554 -3.120 1.00 85.88 114 ASP A O 1
ATOM 973 N N . THR A 1 115 ? -6.941 -0.128 -3.389 1.00 83.69 115 THR A N 1
ATOM 974 C CA . THR A 1 115 ? -5.930 0.626 -4.123 1.00 83.69 115 THR A CA 1
ATOM 975 C C . THR A 1 115 ? -5.486 -0.166 -5.352 1.00 83.69 115 THR A C 1
ATOM 977 O O . THR A 1 115 ? -5.058 -1.312 -5.228 1.00 83.69 115 THR A O 1
ATOM 980 N N . SER A 1 116 ? -5.554 0.452 -6.534 1.00 82.81 116 SER A N 1
ATOM 981 C CA . SER A 1 116 ? -4.897 -0.042 -7.750 1.00 82.81 116 SER A CA 1
ATOM 982 C C . SER A 1 116 ? -3.601 0.727 -7.985 1.00 82.81 116 SER A C 1
ATOM 984 O O . SER A 1 116 ? -3.515 1.924 -7.704 1.00 82.81 116 SER A O 1
ATOM 986 N N . PHE A 1 117 ? -2.592 0.041 -8.513 1.00 80.00 117 PHE A N 1
ATOM 987 C CA . PHE A 1 117 ? -1.320 0.652 -8.892 1.00 80.00 117 PHE A CA 1
ATOM 988 C C . PHE A 1 117 ? -1.126 0.560 -10.402 1.00 80.00 117 PHE A C 1
ATOM 990 O O . PHE A 1 117 ? -0.255 -0.148 -10.906 1.00 80.00 117 PHE A O 1
ATOM 997 N N . ASP A 1 118 ? -1.986 1.270 -11.132 1.00 79.56 118 ASP A N 1
ATOM 998 C CA . ASP A 1 118 ? -2.028 1.211 -12.595 1.00 79.56 118 ASP A CA 1
ATOM 999 C C . ASP A 1 118 ? -0.770 1.778 -13.260 1.00 79.56 118 ASP A C 1
ATOM 1001 O O . ASP A 1 118 ? -0.458 1.452 -14.400 1.00 79.56 118 ASP A O 1
ATOM 1005 N N . ASP A 1 119 ? -0.014 2.609 -12.554 1.00 73.31 119 ASP A N 1
ATOM 1006 C CA . ASP A 1 119 ? 1.269 3.131 -13.014 1.00 73.31 119 ASP A CA 1
ATOM 1007 C C . ASP A 1 119 ? 2.388 2.076 -13.005 1.00 73.31 119 ASP A C 1
ATOM 1009 O O . ASP A 1 119 ? 3.403 2.256 -13.678 1.00 73.31 119 ASP A O 1
ATOM 1013 N N . PHE A 1 120 ? 2.187 0.948 -12.315 1.00 72.88 120 PHE A N 1
ATOM 1014 C CA . PHE A 1 120 ? 3.036 -0.232 -12.458 1.00 72.88 120 PHE A CA 1
ATOM 1015 C C . PHE A 1 120 ? 2.616 -1.135 -13.632 1.00 72.88 120 PHE A C 1
ATOM 1017 O O . PHE A 1 120 ? 3.319 -2.106 -13.937 1.00 72.88 120 PHE A O 1
ATOM 1024 N N . ASN A 1 121 ? 1.521 -0.824 -14.342 1.00 69.00 121 ASN A N 1
ATOM 1025 C CA . ASN A 1 121 ? 1.123 -1.588 -15.525 1.00 69.00 121 ASN A CA 1
ATOM 1026 C C . ASN A 1 121 ? 2.213 -1.499 -16.604 1.00 69.00 121 ASN A C 1
ATOM 1028 O O . ASN A 1 121 ? 2.664 -0.421 -16.990 1.00 69.00 121 ASN A O 1
ATOM 1032 N N . GLY A 1 122 ? 2.648 -2.658 -17.100 1.00 63.59 122 GLY A N 1
ATOM 1033 C CA . GLY A 1 122 ? 3.742 -2.761 -18.068 1.00 63.59 122 GLY A CA 1
ATOM 1034 C C . GLY A 1 122 ? 5.147 -2.747 -17.453 1.00 63.59 122 GLY A C 1
ATOM 1035 O O . GLY A 1 122 ? 6.111 -2.999 -18.181 1.00 63.59 122 GLY A O 1
ATOM 1036 N N . LEU A 1 123 ? 5.269 -2.497 -16.143 1.00 65.69 123 LEU A N 1
ATOM 1037 C CA . LEU A 1 123 ? 6.463 -2.798 -15.340 1.00 65.69 123 LEU A CA 1
ATOM 1038 C C . LEU A 1 123 ? 6.349 -4.176 -14.677 1.00 65.69 123 LEU A C 1
ATOM 1040 O O . LEU A 1 123 ? 7.342 -4.889 -14.565 1.00 65.69 123 LEU A O 1
ATOM 1044 N N . LEU A 1 124 ? 5.130 -4.560 -14.293 1.00 66.75 124 LEU A N 1
ATOM 1045 C CA . LEU A 1 124 ? 4.787 -5.861 -13.727 1.00 66.75 124 LEU A CA 1
ATOM 1046 C C . LEU A 1 124 ? 3.964 -6.673 -14.741 1.00 66.75 124 LEU A C 1
ATOM 1048 O O . LEU A 1 124 ? 3.251 -6.097 -15.564 1.00 66.75 124 LEU A O 1
ATOM 1052 N N . TYR A 1 125 ? 4.072 -8.008 -14.693 1.00 66.56 125 TYR A N 1
ATOM 1053 C CA . TYR A 1 125 ? 3.267 -8.900 -15.539 1.00 66.56 125 TYR A CA 1
ATOM 1054 C C . TYR A 1 125 ? 1.772 -8.846 -15.166 1.00 66.56 125 TYR A C 1
ATOM 1056 O O . TYR A 1 125 ? 0.964 -8.650 -16.071 1.00 66.56 125 TYR A O 1
ATOM 1064 N N . PRO A 1 126 ? 1.379 -8.954 -13.876 1.00 72.25 126 PRO A N 1
ATOM 1065 C CA . PRO A 1 126 ? 0.015 -8.647 -13.461 1.00 72.25 126 PRO A CA 1
ATOM 1066 C C . PRO A 1 126 ? -0.188 -7.180 -13.067 1.00 72.25 126 PRO A C 1
ATOM 1068 O O . PRO A 1 126 ? 0.725 -6.530 -12.553 1.00 72.25 126 PRO A O 1
ATOM 1071 N N . THR A 1 127 ? -1.427 -6.702 -13.191 1.00 77.75 127 THR A N 1
ATOM 1072 C CA . THR A 1 127 ? -1.876 -5.487 -12.498 1.00 77.75 127 THR A CA 1
ATOM 1073 C C . THR A 1 127 ? -1.881 -5.738 -10.994 1.00 77.75 127 THR A C 1
ATOM 1075 O O . THR A 1 127 ? -2.353 -6.776 -10.528 1.00 77.75 127 THR A O 1
ATOM 1078 N N . LEU A 1 128 ? -1.365 -4.783 -10.222 1.00 78.62 128 LEU A N 1
ATOM 1079 C CA . LEU A 1 128 ? -1.319 -4.884 -8.769 1.00 78.62 128 LEU A CA 1
ATOM 1080 C C . LEU A 1 128 ? -2.515 -4.179 -8.131 1.00 78.62 128 LEU A C 1
ATOM 1082 O O . LEU A 1 128 ? -2.720 -2.976 -8.319 1.00 78.62 128 LEU A O 1
ATOM 1086 N N . GLN A 1 129 ? -3.255 -4.924 -7.320 1.00 84.94 129 GLN A N 1
ATOM 1087 C CA . GLN A 1 129 ? -4.297 -4.407 -6.447 1.00 84.94 129 GLN A CA 1
ATOM 1088 C C . GLN A 1 129 ? -3.973 -4.746 -4.998 1.00 84.94 129 GLN A C 1
ATOM 1090 O O . GLN A 1 129 ? -3.528 -5.846 -4.676 1.00 84.94 129 GLN A O 1
ATOM 1095 N N . VAL A 1 130 ? -4.215 -3.792 -4.108 1.00 81.00 130 VAL A N 1
ATOM 1096 C CA . VAL A 1 130 ? -4.048 -3.974 -2.670 1.00 81.00 130 VAL A CA 1
ATOM 1097 C C . VAL A 1 130 ? -5.339 -3.574 -1.978 1.00 81.00 130 VAL A C 1
ATOM 1099 O O . VAL A 1 130 ? -5.874 -2.491 -2.212 1.00 81.00 130 VAL A O 1
ATOM 1102 N N . GLN A 1 131 ? -5.839 -4.464 -1.134 1.00 85.50 131 GLN A N 1
ATOM 1103 C CA . GLN A 1 131 ? -7.043 -4.306 -0.342 1.00 85.50 131 GLN A CA 1
ATOM 1104 C C . GLN A 1 131 ? -6.671 -4.364 1.138 1.00 85.50 131 GLN A C 1
ATOM 1106 O O . GLN A 1 131 ? -6.071 -5.327 1.609 1.00 85.50 131 GLN A O 1
ATOM 1111 N N . PHE A 1 132 ? -7.053 -3.342 1.893 1.00 81.12 132 PHE A N 1
ATOM 1112 C CA . PHE A 1 132 ? -6.891 -3.294 3.340 1.00 81.12 132 PHE A CA 1
ATOM 1113 C C . PHE A 1 132 ? -8.255 -3.383 4.008 1.00 81.12 132 PHE A C 1
ATOM 1115 O O . PHE A 1 132 ? -9.133 -2.562 3.750 1.00 81.12 132 PHE A O 1
ATOM 1122 N N . ILE A 1 133 ? -8.410 -4.358 4.896 1.00 83.25 133 ILE A N 1
ATOM 1123 C CA . ILE A 1 133 ? -9.551 -4.531 5.786 1.00 83.25 133 ILE A CA 1
ATOM 1124 C C . ILE A 1 133 ? -9.093 -4.149 7.191 1.00 83.25 133 ILE A C 1
ATOM 1126 O O . ILE A 1 133 ? -8.289 -4.853 7.795 1.00 83.25 133 ILE A O 1
ATOM 1130 N N . ILE A 1 134 ? -9.602 -3.042 7.724 1.00 79.56 134 ILE A N 1
ATOM 1131 C CA . ILE A 1 134 ? -9.303 -2.573 9.082 1.00 79.56 134 ILE A CA 1
ATOM 1132 C C . ILE A 1 134 ? -10.517 -2.816 9.977 1.00 79.56 134 ILE A C 1
ATOM 1134 O O . ILE A 1 134 ? -11.622 -2.451 9.594 1.00 79.56 134 ILE A O 1
ATOM 1138 N N . GLY A 1 135 ? -10.329 -3.382 11.168 1.00 77.44 135 GLY A N 1
ATOM 1139 C CA . GLY A 1 135 ? -11.408 -3.654 12.128 1.00 77.44 135 GLY A CA 1
ATOM 1140 C C . GLY A 1 135 ? -11.597 -5.150 12.355 1.00 77.44 135 GLY A C 1
ATOM 1141 O O . GLY A 1 135 ? -10.616 -5.890 12.430 1.00 77.44 135 GLY A O 1
ATOM 1142 N N . GLN A 1 136 ? -12.841 -5.619 12.482 1.00 67.31 136 GLN A N 1
ATOM 1143 C CA . GLN A 1 136 ? -13.097 -7.056 12.609 1.00 67.31 136 GLN A CA 1
ATOM 1144 C C . GLN A 1 136 ? -12.738 -7.767 11.303 1.00 67.31 136 GLN A C 1
ATOM 1146 O O . GLN A 1 136 ? -13.290 -7.462 10.242 1.00 67.31 136 GLN A O 1
ATOM 1151 N N . ILE A 1 137 ? -11.793 -8.704 11.394 1.00 62.94 137 ILE A N 1
ATOM 1152 C CA . ILE A 1 137 ? -11.397 -9.552 10.272 1.00 62.94 137 ILE A CA 1
ATOM 1153 C C . ILE A 1 137 ? -12.571 -10.496 9.999 1.00 62.94 137 ILE A C 1
ATOM 1155 O O . ILE A 1 137 ? -13.006 -11.175 10.936 1.00 62.94 137 ILE A O 1
ATOM 1159 N N . PRO A 1 138 ? -13.107 -10.550 8.768 1.00 53.62 138 PRO A N 1
ATOM 1160 C CA . PRO A 1 138 ? -14.149 -11.509 8.442 1.00 53.62 138 PRO A CA 1
ATOM 1161 C C . PRO A 1 138 ? -13.627 -12.924 8.712 1.00 53.62 138 PRO A C 1
ATOM 1163 O O . PRO A 1 138 ? -12.626 -13.346 8.132 1.00 53.62 138 PRO A O 1
ATOM 1166 N N . GLN A 1 139 ? -14.275 -13.637 9.637 1.00 52.34 139 GLN A N 1
ATOM 1167 C CA . GLN A 1 139 ? -14.020 -15.061 9.831 1.00 52.34 139 GLN A CA 1
ATOM 1168 C C . GLN A 1 139 ? -14.542 -15.787 8.589 1.00 52.34 139 GLN A C 1
ATOM 1170 O O . GLN A 1 139 ? -15.718 -15.649 8.247 1.00 52.34 139 GLN A O 1
ATOM 1175 N N . SER A 1 140 ? -13.635 -16.470 7.890 1.00 50.22 140 SER A N 1
ATOM 1176 C CA . SER A 1 140 ? -13.949 -17.371 6.775 1.00 50.22 140 SER A CA 1
ATOM 1177 C C . SER A 1 140 ? -14.462 -18.710 7.288 1.00 50.22 140 SER A C 1
ATOM 1179 O O . SER A 1 140 ? -14.012 -19.137 8.376 1.00 50.22 140 SER A O 1
#